Protein AF-A0A6G0Y6W3-F1 (afdb_monomer_lite)

Foldseek 3Di:
DDDDDDDDDDDDPPDDCPDDPCPVVVVVVVVVPPDDCVNPVDDDPLVVLLVVLVVVLVDQCPDPDVVSNVVSDLDDVDPPDDPDPDDDSSVSVVDD

Structure (mmCIF, N/CA/C/O backbone):
data_AF-A0A6G0Y6W3-F1
#
_entry.id   AF-A0A6G0Y6W3-F1
#
loop_
_atom_site.group_PDB
_atom_site.id
_atom_site.type_symbol
_atom_site.label_atom_id
_atom_site.label_alt_id
_atom_site.label_comp_id
_atom_site.label_asym_id
_atom_site.label_entity_id
_atom_site.label_seq_id
_atom_site.pdbx_PDB_ins_code
_atom_site.Cartn_x
_atom_site.Cartn_y
_atom_site.Cartn_z
_atom_site.occupancy
_atom_site.B_iso_or_equiv
_atom_site.auth_seq_id
_atom_site.auth_comp_id
_atom_site.auth_asym_id
_atom_site.auth_atom_id
_atom_site.pdbx_PDB_model_num
ATOM 1 N N . MET A 1 1 ? -52.736 -32.246 27.790 1.00 41.22 1 MET A N 1
ATOM 2 C CA . MET A 1 1 ? -51.565 -31.752 27.039 1.00 41.22 1 MET A CA 1
ATOM 3 C C . MET A 1 1 ? -51.028 -30.505 27.734 1.00 41.22 1 MET A C 1
ATOM 5 O O . MET A 1 1 ? -51.583 -29.441 27.491 1.00 41.22 1 MET A O 1
ATOM 9 N N . PRO A 1 2 ? -50.056 -30.614 28.658 1.00 37.75 2 PRO A N 1
ATOM 10 C CA . PRO A 1 2 ? -49.456 -29.448 29.296 1.00 37.75 2 PRO A CA 1
ATOM 11 C C . PRO A 1 2 ? -48.089 -29.101 28.686 1.00 37.75 2 PRO A C 1
ATOM 13 O O . PRO A 1 2 ? -47.239 -29.963 28.470 1.00 37.75 2 PRO A O 1
ATOM 16 N N . THR A 1 3 ? -47.911 -27.811 28.421 1.00 42.84 3 THR A N 1
ATOM 17 C CA . THR A 1 3 ? -46.677 -27.134 28.013 1.00 42.84 3 THR A CA 1
ATOM 18 C C . THR A 1 3 ? -45.688 -27.103 29.181 1.00 42.84 3 THR A C 1
ATOM 20 O O . THR A 1 3 ? -46.045 -26.645 30.264 1.00 42.84 3 THR A O 1
ATOM 23 N N . ILE A 1 4 ? -44.448 -27.556 28.979 1.00 49.38 4 ILE A N 1
ATOM 24 C CA . ILE A 1 4 ? -43.377 -27.454 29.982 1.00 49.38 4 ILE A CA 1
ATOM 25 C C . ILE A 1 4 ? -42.480 -26.271 29.605 1.00 49.38 4 ILE A C 1
ATOM 27 O O . ILE A 1 4 ? -41.753 -26.322 28.615 1.00 49.38 4 ILE A O 1
ATOM 31 N N . LEU A 1 5 ? -42.543 -25.200 30.399 1.00 43.44 5 LEU A N 1
ATOM 32 C CA . LEU A 1 5 ? -41.531 -24.145 30.417 1.00 43.44 5 LEU A CA 1
ATOM 33 C C . LEU A 1 5 ? -40.293 -24.697 31.131 1.00 43.44 5 LEU A C 1
ATOM 35 O O . LEU A 1 5 ? -40.341 -24.987 32.326 1.00 43.44 5 LEU A O 1
ATOM 39 N N . PHE A 1 6 ? -39.189 -24.855 30.405 1.00 42.22 6 PHE A N 1
ATOM 40 C CA . PHE A 1 6 ? -37.909 -25.241 30.989 1.00 42.22 6 PHE A CA 1
ATOM 41 C C . PHE A 1 6 ? -37.313 -24.027 31.718 1.00 42.22 6 PHE A C 1
ATOM 43 O O . PHE A 1 6 ? -36.675 -23.171 31.110 1.00 42.22 6 PHE A O 1
ATOM 50 N N . GLN A 1 7 ? -37.584 -23.907 33.017 1.00 42.62 7 GLN A N 1
ATOM 51 C CA . GLN A 1 7 ? -36.892 -22.962 33.892 1.00 42.62 7 GLN A CA 1
ATOM 52 C C . GLN A 1 7 ? -35.583 -23.606 34.356 1.00 42.62 7 GLN A C 1
ATOM 54 O O . GLN A 1 7 ? -35.596 -24.527 35.172 1.00 42.62 7 GLN A O 1
ATOM 59 N N . ILE A 1 8 ? -34.448 -23.136 33.832 1.00 51.88 8 ILE A N 1
ATOM 60 C CA . ILE A 1 8 ? -33.133 -23.506 34.366 1.00 51.88 8 ILE A CA 1
ATOM 61 C C . ILE A 1 8 ? -32.878 -22.635 35.595 1.00 51.88 8 ILE A C 1
ATOM 63 O O . ILE A 1 8 ? -32.474 -21.480 35.483 1.00 51.88 8 ILE A O 1
ATOM 67 N N . GLN A 1 9 ? -33.135 -23.190 36.776 1.00 44.25 9 GLN A N 1
ATOM 68 C CA . GLN A 1 9 ? -32.757 -22.578 38.044 1.00 44.25 9 GLN A CA 1
ATOM 69 C C . GLN A 1 9 ? -31.263 -22.835 38.296 1.00 44.25 9 GLN A C 1
ATOM 71 O O . GLN A 1 9 ? -30.870 -23.949 38.642 1.00 44.25 9 GLN A O 1
ATOM 76 N N . PHE A 1 10 ? -30.421 -21.810 38.135 1.00 50.28 10 PHE A N 1
ATOM 77 C CA . PHE A 1 10 ? -29.038 -21.844 38.616 1.00 50.28 10 PHE A CA 1
ATOM 78 C C . PHE A 1 10 ? -29.016 -21.449 40.097 1.00 50.28 10 PHE A C 1
ATOM 80 O O . PHE A 1 10 ? -29.273 -20.300 40.452 1.00 50.28 10 PHE A O 1
ATOM 87 N N . ASN A 1 11 ? -28.728 -22.410 40.975 1.00 46.31 11 ASN A N 1
ATOM 88 C CA . ASN A 1 11 ? -28.487 -22.131 42.389 1.00 46.31 11 ASN A CA 1
ATOM 89 C C . ASN A 1 11 ? -27.148 -21.387 42.523 1.00 46.31 11 ASN A C 1
ATOM 91 O O . ASN A 1 11 ? -26.094 -21.950 42.229 1.00 46.31 11 ASN A O 1
ATOM 95 N N . LEU A 1 12 ? -27.185 -20.126 42.959 1.00 45.09 12 LEU A N 1
ATOM 96 C CA . LEU A 1 12 ? -25.989 -19.314 43.189 1.00 45.09 12 LEU A CA 1
ATOM 97 C C . LEU A 1 12 ? -25.303 -19.756 44.488 1.00 45.09 12 LEU A C 1
ATOM 99 O O . LEU A 1 12 ? -25.691 -19.349 45.583 1.00 45.09 12 LEU A O 1
ATOM 103 N N . LEU A 1 13 ? -24.276 -20.599 44.372 1.00 51.47 13 LEU A N 1
ATOM 104 C CA . LEU A 1 13 ? -23.395 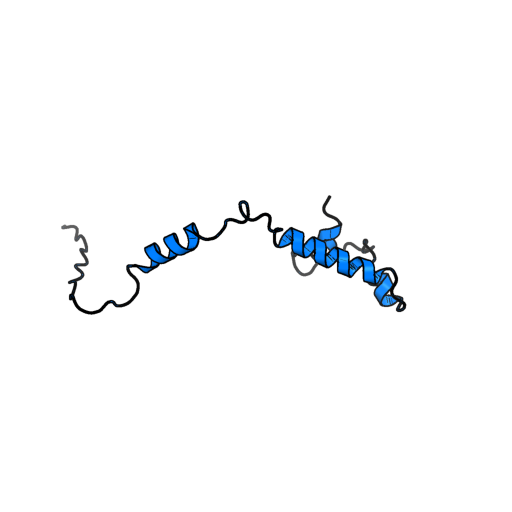-20.926 45.489 1.00 51.47 13 LEU A CA 1
ATOM 105 C C . LEU A 1 13 ? -22.437 -19.739 45.697 1.00 51.47 13 LEU A C 1
ATOM 107 O O . LEU A 1 13 ? -21.487 -19.551 44.939 1.00 51.47 13 LEU A O 1
ATOM 111 N N . ALA A 1 14 ? -22.729 -18.886 46.681 1.00 56.66 14 ALA A N 1
ATOM 112 C CA . ALA A 1 14 ? -21.902 -17.727 47.009 1.00 56.66 14 ALA A CA 1
ATOM 113 C C . ALA A 1 14 ? -20.517 -18.191 47.490 1.00 56.66 14 ALA A C 1
ATOM 115 O O . ALA A 1 14 ? -20.386 -18.716 48.594 1.00 56.66 14 ALA A O 1
ATOM 116 N N . GLY A 1 15 ? -19.481 -18.020 46.663 1.00 55.03 15 GLY A N 1
ATOM 117 C CA . GLY A 1 15 ? -18.108 -18.281 47.106 1.00 55.03 15 GLY A CA 1
ATOM 118 C C . GLY A 1 15 ? -17.019 -18.381 46.040 1.00 55.03 15 GLY A C 1
ATOM 119 O O . GLY A 1 15 ? -15.853 -18.249 46.397 1.00 55.03 15 GLY A O 1
ATOM 120 N N . VAL A 1 16 ? -17.331 -18.575 44.753 1.00 58.25 16 VAL A N 1
ATOM 121 C CA . VAL A 1 16 ? -16.288 -18.673 43.714 1.00 58.25 16 VAL A CA 1
ATOM 122 C C . VAL A 1 16 ? -16.637 -17.778 42.532 1.00 58.25 16 VAL A C 1
ATOM 124 O O . VAL A 1 16 ? -17.587 -18.047 41.804 1.00 58.25 16 VAL A O 1
ATOM 127 N N . LEU A 1 17 ? -15.847 -16.720 42.324 1.00 54.81 17 LEU A N 1
ATOM 128 C CA . LEU A 1 17 ? -15.884 -15.918 41.102 1.00 54.81 17 LEU A CA 1
ATOM 129 C C . LEU A 1 17 ? -15.260 -16.745 39.961 1.00 54.81 17 LEU A C 1
ATOM 131 O O . LEU A 1 17 ? -14.107 -16.548 39.583 1.00 54.81 17 LEU A O 1
ATOM 135 N N . GLN A 1 18 ? -16.002 -17.729 39.451 1.00 57.47 18 GLN A N 1
ATOM 136 C CA . GLN A 1 18 ? -15.694 -18.366 38.173 1.00 57.47 18 GLN A CA 1
ATOM 137 C C . GLN A 1 18 ? -15.847 -17.275 37.114 1.00 57.47 18 GLN A C 1
ATOM 139 O O . GLN A 1 18 ? -16.933 -16.732 36.933 1.00 57.47 18 GLN A O 1
ATOM 144 N N . GLY A 1 19 ? -14.736 -16.854 36.510 1.00 61.50 19 GLY A N 1
ATOM 145 C CA . GLY A 1 19 ? -14.726 -15.698 35.624 1.00 61.50 19 GLY A CA 1
ATOM 146 C C . GLY A 1 19 ? -15.794 -15.809 34.539 1.00 61.50 19 GLY A C 1
ATOM 147 O O . GLY A 1 19 ? -15.739 -16.733 33.739 1.00 61.50 19 GLY A O 1
ATOM 148 N N . SER A 1 20 ? -16.735 -14.861 34.519 1.00 61.47 20 SER A N 1
ATOM 149 C CA . SER A 1 20 ? -16.879 -13.909 33.406 1.00 61.47 20 SER A CA 1
ATOM 150 C C . SER A 1 20 ? -18.229 -13.178 33.353 1.00 61.47 20 SER A C 1
ATOM 152 O O . SER A 1 20 ? -18.472 -12.520 32.348 1.00 61.47 20 SER A O 1
ATOM 154 N N . ASP A 1 21 ? -19.100 -13.207 34.369 1.00 70.19 21 ASP A N 1
ATOM 155 C CA . ASP A 1 21 ? -20.340 -12.389 34.334 1.00 70.19 21 ASP A CA 1
ATOM 156 C C . ASP A 1 21 ? -20.037 -10.889 34.156 1.00 70.19 21 ASP A C 1
ATOM 158 O O . ASP A 1 21 ? -20.779 -10.149 33.514 1.00 70.19 21 ASP A O 1
ATOM 162 N N . LEU A 1 22 ? -18.879 -10.449 34.658 1.00 81.31 22 LEU A N 1
ATOM 163 C CA . LEU A 1 22 ? -18.361 -9.093 34.470 1.00 81.31 22 LEU A CA 1
ATOM 164 C C . LEU A 1 22 ? -17.664 -8.874 33.119 1.00 81.31 22 LEU A C 1
ATOM 166 O O . LEU A 1 22 ? -17.336 -7.738 32.791 1.00 81.31 22 LEU A O 1
ATOM 170 N N . SER A 1 23 ? -17.407 -9.914 32.323 1.00 84.25 23 SER A N 1
ATOM 171 C CA . SER A 1 23 ? -16.624 -9.792 31.087 1.00 84.25 23 SER A CA 1
ATOM 172 C C . SER A 1 23 ? -17.262 -8.859 30.053 1.00 84.25 23 SER A C 1
ATOM 174 O O . SER A 1 23 ? -16.521 -8.035 29.515 1.00 84.25 23 SER A O 1
ATOM 176 N N . PRO A 1 24 ? -18.585 -8.897 29.796 1.00 86.88 24 PRO A N 1
ATOM 177 C CA . PRO A 1 24 ? -19.219 -7.930 28.899 1.00 86.88 24 PRO A CA 1
ATOM 178 C C . PRO A 1 24 ? -19.110 -6.489 29.414 1.00 86.88 24 PRO A C 1
ATOM 180 O O . PRO A 1 24 ? -18.870 -5.568 28.638 1.00 86.88 24 PRO A O 1
ATOM 183 N N . LEU A 1 25 ? -19.235 -6.290 30.732 1.00 86.50 25 LEU A N 1
ATOM 184 C CA . LEU A 1 25 ? -19.125 -4.973 31.361 1.00 86.50 25 LEU A CA 1
ATOM 185 C C . LEU A 1 25 ? -17.703 -4.409 31.240 1.00 86.50 25 LEU A C 1
ATOM 187 O O . LEU A 1 25 ? -17.527 -3.264 30.830 1.00 86.50 25 LEU A O 1
ATOM 191 N N . LEU A 1 26 ? -16.691 -5.222 31.551 1.00 83.62 26 LEU A N 1
ATOM 192 C CA . LEU A 1 26 ? -15.283 -4.836 31.444 1.00 83.62 26 LEU A CA 1
ATOM 193 C C . LEU A 1 26 ? -14.870 -4.576 29.990 1.00 83.62 26 LEU A C 1
ATOM 195 O O . LEU A 1 26 ? -14.121 -3.636 29.742 1.00 83.62 26 LEU A O 1
ATOM 199 N N . TYR A 1 27 ? -15.379 -5.359 29.032 1.00 85.94 27 TYR A N 1
ATOM 200 C CA . TYR A 1 27 ? -15.156 -5.116 27.605 1.00 85.94 27 TYR A CA 1
ATOM 201 C C . TYR A 1 27 ? -15.736 -3.766 27.169 1.00 85.94 27 TYR A C 1
ATOM 203 O O . TYR A 1 27 ? -15.031 -2.980 26.542 1.00 85.94 27 TYR A O 1
ATOM 211 N N . ASN A 1 28 ? -16.975 -3.456 27.563 1.00 86.19 28 ASN A N 1
ATOM 212 C CA . ASN A 1 28 ? -17.606 -2.180 27.227 1.00 86.19 28 ASN A CA 1
ATOM 213 C C . ASN A 1 28 ? -16.824 -0.984 27.791 1.00 86.19 28 ASN A C 1
ATOM 215 O O . ASN A 1 28 ? -16.547 -0.060 27.033 1.00 86.19 28 ASN A O 1
ATOM 219 N N . ILE A 1 29 ? -16.412 -1.032 29.065 1.00 86.81 29 ILE A N 1
ATOM 220 C CA . ILE A 1 29 ? -15.599 0.023 29.705 1.00 86.81 29 ILE A CA 1
ATOM 221 C C . ILE A 1 29 ? -14.237 0.167 29.008 1.00 86.81 29 ILE A C 1
ATOM 223 O O . ILE A 1 29 ? -13.789 1.268 28.713 1.00 86.81 29 ILE A O 1
ATOM 227 N N . TYR A 1 30 ? -13.586 -0.951 28.680 1.00 84.94 30 TYR A N 1
ATOM 228 C CA . TYR A 1 30 ? -12.314 -0.926 27.960 1.00 84.94 30 TYR A CA 1
ATOM 229 C C . TYR A 1 30 ? -12.445 -0.278 26.574 1.00 84.94 30 TYR A C 1
ATOM 231 O O . TYR A 1 30 ? -11.605 0.528 26.181 1.00 84.94 30 TYR A O 1
ATOM 239 N N . THR A 1 31 ? -13.504 -0.610 25.829 1.00 83.56 31 THR A N 1
ATOM 240 C CA . THR A 1 31 ? -13.724 -0.060 24.483 1.00 83.56 31 THR A CA 1
ATOM 241 C C . THR A 1 31 ? -14.274 1.365 24.475 1.00 83.56 31 THR A C 1
ATOM 243 O O . THR A 1 31 ? -14.045 2.067 23.495 1.00 83.56 31 THR A O 1
ATOM 246 N N . SER A 1 32 ? -14.962 1.819 25.533 1.00 81.38 32 SER A N 1
ATOM 247 C CA . SER A 1 32 ? -15.452 3.202 25.633 1.00 81.38 32 SER A CA 1
ATOM 248 C C . SER A 1 32 ? -14.322 4.209 25.809 1.00 81.38 32 SER A C 1
ATOM 250 O O . SER A 1 32 ? -14.424 5.329 25.319 1.00 81.38 32 SER A O 1
ATOM 252 N N . ASP A 1 33 ? -13.243 3.792 26.474 1.00 76.44 33 ASP A N 1
ATOM 253 C CA . ASP A 1 33 ? -12.066 4.627 26.729 1.00 76.44 33 ASP A CA 1
ATOM 254 C C . ASP A 1 33 ? -11.017 4.522 25.608 1.00 76.44 33 ASP A C 1
ATOM 256 O O . ASP A 1 33 ? -10.014 5.243 25.611 1.00 76.44 33 ASP A O 1
ATOM 260 N N . MET A 1 34 ? -11.219 3.629 24.631 1.00 79.25 34 MET A N 1
ATOM 261 C CA . MET A 1 34 ? -10.345 3.557 23.466 1.00 79.25 34 MET A CA 1
ATOM 262 C C . MET A 1 34 ? -10.594 4.774 22.572 1.00 79.25 34 MET A C 1
ATOM 264 O O . MET A 1 34 ? -11.722 4.979 22.124 1.00 79.25 34 MET A O 1
ATOM 268 N N . PRO A 1 35 ? -9.554 5.557 22.237 1.00 70.25 35 PRO A N 1
ATOM 269 C CA . PRO A 1 35 ? -9.710 6.669 21.321 1.00 70.25 35 PRO A CA 1
ATOM 270 C C . PRO A 1 35 ? -10.170 6.129 19.969 1.00 70.25 35 PRO A C 1
ATOM 272 O O . PRO A 1 35 ? -9.429 5.434 19.266 1.00 70.25 35 PRO A O 1
ATOM 275 N N . THR A 1 36 ? -11.406 6.451 19.598 1.00 68.69 36 THR A N 1
ATOM 276 C CA . THR A 1 36 ? -11.889 6.225 18.242 1.00 68.69 36 THR A CA 1
ATOM 277 C C . THR A 1 36 ? -10.974 6.995 17.296 1.00 68.69 36 THR A C 1
ATOM 279 O O . THR A 1 36 ? -10.599 8.134 17.575 1.00 68.69 36 THR A O 1
ATOM 282 N N . SER A 1 37 ? -10.608 6.398 16.163 1.00 62.09 37 SER A N 1
ATOM 283 C CA . SER A 1 37 ? -9.656 6.961 15.188 1.00 62.09 37 SER A CA 1
ATOM 284 C C . SER A 1 37 ? -10.010 8.357 14.652 1.00 62.09 37 SER A C 1
ATOM 286 O O . SER A 1 37 ? -9.230 8.924 13.899 1.00 62.09 37 SER A O 1
ATOM 288 N N . ASN A 1 38 ? -11.183 8.894 14.994 1.00 62.53 38 ASN A N 1
ATOM 289 C CA . ASN A 1 38 ? -11.603 10.251 14.661 1.00 62.53 38 ASN A CA 1
ATOM 290 C C . ASN A 1 38 ? -11.079 11.298 15.664 1.00 62.53 38 ASN A C 1
ATOM 292 O O . ASN A 1 38 ? -10.793 12.421 15.256 1.00 62.53 38 ASN A O 1
ATOM 296 N N . ASP A 1 39 ? -10.925 10.941 16.945 1.00 65.94 39 ASP A N 1
ATOM 297 C CA . ASP A 1 39 ? -10.464 11.863 17.999 1.00 65.94 39 ASP A CA 1
ATOM 298 C C . ASP A 1 39 ? -8.938 11.984 18.018 1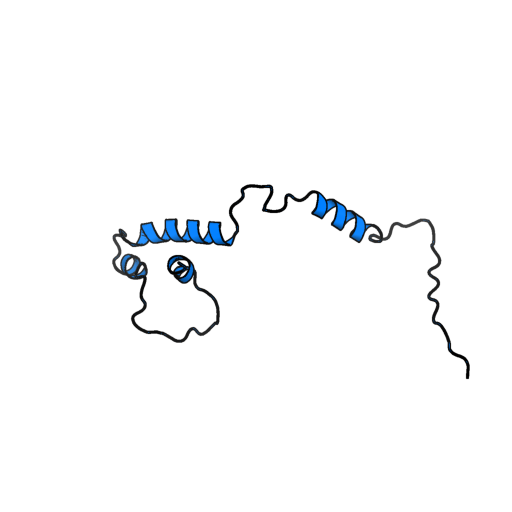.00 65.94 39 ASP A C 1
ATOM 300 O O . ASP A 1 39 ? -8.368 13.056 18.238 1.00 65.94 39 ASP A O 1
ATOM 304 N N . LEU A 1 40 ? -8.254 10.881 17.719 1.00 68.44 40 LEU A N 1
ATOM 305 C CA . LEU A 1 40 ? -6.828 10.878 17.444 1.00 68.44 40 LEU A CA 1
ATOM 306 C C . LEU A 1 40 ? -6.657 11.143 15.949 1.00 68.44 40 LEU A C 1
ATOM 308 O O . LEU A 1 40 ? -7.122 10.344 15.150 1.00 68.44 40 LEU A O 1
ATOM 312 N N . LYS A 1 41 ? -5.960 12.217 15.550 1.00 75.19 41 LYS A N 1
ATOM 313 C CA . LYS A 1 41 ? -5.595 12.526 14.144 1.00 75.19 41 LYS A CA 1
ATOM 314 C C . LYS A 1 41 ? -4.610 11.501 13.542 1.00 75.19 41 LYS A C 1
ATOM 316 O O . LYS A 1 41 ? -3.636 11.866 12.883 1.00 75.19 41 LYS A O 1
ATOM 321 N N . LEU A 1 42 ? -4.796 10.221 13.846 1.00 81.81 42 LEU A N 1
ATOM 322 C CA . LEU A 1 42 ? -3.995 9.123 13.359 1.00 81.81 42 LEU A CA 1
ATOM 323 C C . LEU A 1 42 ? -4.408 8.800 11.924 1.00 81.81 42 LEU A C 1
ATOM 325 O O . LEU A 1 42 ? -5.599 8.721 11.627 1.00 81.81 42 LEU A O 1
ATOM 329 N N . PRO A 1 43 ? -3.433 8.563 11.037 1.00 82.69 43 PRO A N 1
ATOM 330 C CA . PRO A 1 43 ? -3.739 8.086 9.705 1.00 82.69 43 PRO A CA 1
ATOM 331 C C . PRO A 1 43 ? -4.366 6.693 9.785 1.00 82.69 43 PRO A C 1
ATOM 333 O O . PRO A 1 43 ? -3.940 5.837 10.567 1.00 82.69 43 PRO A O 1
ATOM 336 N N . THR A 1 44 ? -5.342 6.439 8.920 1.00 86.81 44 THR A N 1
ATOM 337 C CA . THR A 1 44 ? -5.930 5.102 8.788 1.00 86.81 44 THR A CA 1
ATOM 338 C C . THR A 1 44 ? -4.865 4.120 8.287 1.00 86.81 44 THR A C 1
ATOM 340 O O . THR A 1 44 ? -3.961 4.499 7.538 1.00 86.81 44 THR A O 1
ATOM 343 N N . VAL A 1 45 ? -4.991 2.826 8.609 1.00 85.31 45 VAL A N 1
ATOM 344 C CA . VAL A 1 45 ? -4.091 1.764 8.104 1.00 85.31 45 VAL A CA 1
ATOM 345 C C . VAL A 1 45 ? -3.910 1.842 6.580 1.00 85.31 45 VAL A C 1
ATOM 347 O O . VAL A 1 45 ? -2.797 1.699 6.080 1.00 85.31 45 VAL A O 1
ATOM 350 N N . ASN A 1 46 ? -4.979 2.148 5.838 1.00 85.00 46 ASN A N 1
ATOM 351 C CA . ASN A 1 46 ? -4.936 2.334 4.385 1.00 85.00 46 ASN A CA 1
ATOM 352 C C . ASN A 1 46 ? -4.092 3.539 3.948 1.00 85.00 46 ASN A C 1
ATOM 354 O O . ASN A 1 46 ? -3.342 3.444 2.977 1.00 85.00 46 ASN A O 1
ATOM 358 N N . GLU A 1 47 ? -4.204 4.670 4.640 1.00 87.88 47 GLU A N 1
ATOM 359 C CA . GLU A 1 47 ? -3.419 5.871 4.341 1.00 87.88 47 GLU A CA 1
ATOM 360 C C . GLU A 1 47 ? -1.946 5.636 4.648 1.00 87.88 47 GLU A C 1
ATOM 362 O O . GLU A 1 47 ? -1.073 5.976 3.849 1.00 87.88 47 GLU A O 1
ATOM 367 N N . LEU A 1 48 ? -1.672 4.981 5.773 1.00 89.62 48 LEU A N 1
ATOM 368 C CA . LEU A 1 48 ? -0.331 4.604 6.175 1.00 89.62 48 LEU A CA 1
ATOM 369 C C . LEU A 1 48 ? 0.300 3.647 5.152 1.00 89.62 48 LEU A C 1
ATOM 371 O O . LEU A 1 48 ? 1.413 3.895 4.684 1.00 89.62 48 LEU A O 1
ATOM 375 N N . ALA A 1 49 ? -0.432 2.611 4.732 1.00 87.62 49 ALA A N 1
ATOM 376 C CA . ALA A 1 49 ? -0.003 1.675 3.696 1.00 87.62 49 ALA A CA 1
ATOM 377 C C . ALA A 1 49 ? 0.279 2.382 2.358 1.00 87.62 49 ALA A C 1
ATOM 379 O 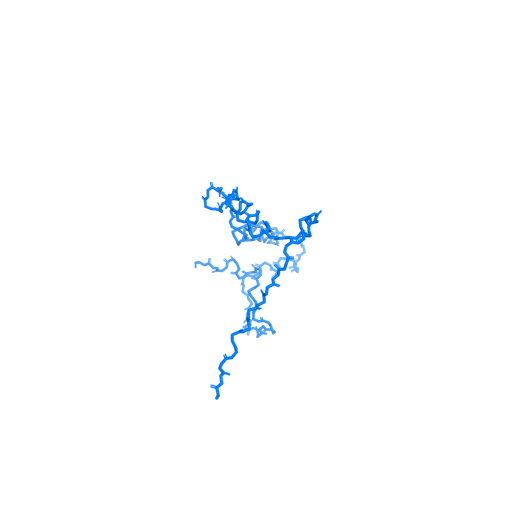O . ALA A 1 49 ? 1.338 2.165 1.763 1.00 87.62 49 ALA A O 1
ATOM 380 N N . LYS A 1 50 ? -0.610 3.291 1.923 1.00 88.81 50 LYS A N 1
ATOM 381 C CA . LYS A 1 50 ? -0.395 4.156 0.747 1.00 88.81 50 LYS A CA 1
ATOM 382 C C . LYS A 1 50 ? 0.901 4.956 0.878 1.00 88.81 50 LYS A C 1
ATOM 384 O O . LYS A 1 50 ? 1.695 5.010 -0.062 1.00 88.81 50 LYS A O 1
ATOM 389 N N . ASN A 1 51 ? 1.135 5.562 2.038 1.00 91.38 51 ASN A N 1
ATOM 390 C CA . ASN A 1 51 ? 2.283 6.432 2.264 1.00 91.38 51 ASN A CA 1
ATOM 391 C C . ASN A 1 51 ? 3.608 5.649 2.287 1.00 91.38 51 ASN A C 1
ATOM 393 O O . ASN A 1 51 ? 4.589 6.059 1.663 1.00 91.38 51 ASN A O 1
ATOM 397 N N . TYR A 1 52 ? 3.637 4.485 2.943 1.00 91.50 52 TYR A N 1
ATOM 398 C CA . TYR A 1 52 ? 4.797 3.589 2.921 1.00 91.50 52 TYR A CA 1
ATOM 399 C C . TYR A 1 52 ? 5.103 3.084 1.515 1.00 91.50 52 TYR A C 1
ATOM 401 O O . TYR A 1 52 ? 6.262 3.112 1.096 1.00 91.50 52 TYR A O 1
ATOM 409 N N . TYR A 1 53 ? 4.078 2.676 0.766 1.00 90.06 53 TYR A N 1
ATOM 410 C CA . TYR A 1 53 ? 4.276 2.198 -0.594 1.00 90.06 53 TYR A CA 1
ATOM 411 C C . TYR A 1 53 ? 4.816 3.300 -1.514 1.00 90.06 53 TYR A C 1
ATOM 413 O O . TYR A 1 53 ? 5.778 3.055 -2.236 1.00 90.06 53 TYR A O 1
ATOM 421 N N . LYS A 1 54 ? 4.307 4.539 -1.419 1.00 89.31 54 LYS A N 1
ATOM 422 C CA . LYS A 1 54 ? 4.859 5.702 -2.144 1.00 89.31 54 LYS A CA 1
ATOM 423 C C . LYS A 1 54 ? 6.347 5.921 -1.847 1.00 89.31 54 LYS A C 1
ATOM 425 O O . LYS A 1 54 ? 7.139 6.084 -2.773 1.00 89.31 54 LYS A O 1
ATOM 430 N N . LYS A 1 55 ? 6.739 5.881 -0.566 1.00 91.50 55 LYS A N 1
ATOM 431 C CA . LYS A 1 55 ? 8.145 6.026 -0.137 1.00 91.50 55 LYS A CA 1
ATOM 432 C C . LYS A 1 55 ? 9.045 4.900 -0.645 1.00 91.50 55 LYS A C 1
ATOM 434 O O . LYS A 1 55 ? 10.222 5.129 -0.900 1.00 91.50 55 LYS A O 1
ATOM 439 N N . PHE A 1 56 ? 8.525 3.681 -0.741 1.00 90.31 56 PHE A N 1
ATOM 440 C CA . PHE A 1 56 ? 9.256 2.555 -1.315 1.00 90.31 56 PHE A CA 1
ATOM 441 C C . PHE A 1 56 ? 9.388 2.698 -2.834 1.00 90.31 56 PHE A C 1
ATOM 443 O O . PHE A 1 56 ? 10.482 2.567 -3.376 1.00 90.31 56 PHE A O 1
ATOM 450 N N . HIS A 1 57 ? 8.291 3.031 -3.511 1.00 88.62 57 HIS A N 1
ATOM 451 C CA . HIS A 1 57 ? 8.222 3.126 -4.963 1.00 88.62 57 HIS A CA 1
ATOM 452 C C . HIS A 1 57 ? 9.171 4.193 -5.528 1.00 88.62 57 HIS A C 1
ATOM 454 O O . HIS A 1 57 ? 9.846 3.944 -6.525 1.00 88.62 57 HIS A O 1
ATOM 460 N N . SER A 1 58 ? 9.319 5.339 -4.853 1.00 89.38 58 SER A N 1
ATOM 461 C CA . SER A 1 58 ? 10.263 6.386 -5.271 1.00 89.38 58 SER A CA 1
ATOM 462 C C . SER A 1 58 ? 11.726 5.921 -5.296 1.00 89.38 58 SER A C 1
ATOM 464 O O . SER A 1 58 ? 12.517 6.431 -6.088 1.00 89.38 58 SER A O 1
ATOM 466 N N . LYS A 1 59 ? 12.092 4.918 -4.484 1.00 90.38 59 LYS A N 1
ATOM 467 C CA . LYS A 1 59 ? 13.445 4.338 -4.469 1.00 90.38 59 LYS A CA 1
ATOM 468 C C . LYS A 1 59 ? 13.714 3.415 -5.659 1.00 90.38 59 LYS A C 1
ATOM 470 O O . LYS A 1 59 ? 14.872 3.217 -6.010 1.00 90.38 59 LYS A O 1
ATOM 475 N N . LEU A 1 60 ? 12.673 2.854 -6.278 1.00 89.12 60 LEU A N 1
ATOM 476 C CA . LEU A 1 60 ? 12.819 1.907 -7.389 1.00 89.12 60 LEU A CA 1
ATOM 477 C C . LEU A 1 60 ? 13.219 2.605 -8.696 1.00 89.12 60 LEU A C 1
ATOM 479 O O . LEU A 1 60 ? 14.023 2.071 -9.453 1.00 89.12 60 LEU A O 1
ATOM 483 N N . ILE A 1 61 ? 12.704 3.813 -8.939 1.00 87.75 61 ILE A N 1
ATOM 484 C CA . ILE A 1 61 ? 12.856 4.549 -10.209 1.00 87.75 61 ILE A CA 1
ATOM 485 C C . ILE A 1 61 ? 14.330 4.849 -10.541 1.00 87.75 61 ILE A C 1
ATOM 487 O O . ILE A 1 61 ? 14.743 4.760 -11.699 1.00 87.75 61 ILE A O 1
ATOM 491 N N . ASN A 1 62 ? 15.132 5.169 -9.522 1.00 84.25 62 ASN A N 1
ATOM 492 C CA . ASN A 1 62 ? 16.529 5.592 -9.673 1.00 84.25 62 ASN A CA 1
ATOM 493 C C . ASN A 1 62 ? 17.537 4.498 -9.290 1.00 84.25 62 ASN A C 1
ATOM 495 O O . ASN A 1 62 ? 18.704 4.787 -9.030 1.00 84.25 62 ASN A O 1
ATOM 499 N N . HIS A 1 63 ? 17.100 3.242 -9.214 1.00 91.62 63 HIS A N 1
ATOM 500 C CA . HIS A 1 63 ? 17.973 2.154 -8.800 1.00 91.62 63 HIS A CA 1
ATOM 501 C C . HIS A 1 63 ? 18.974 1.779 -9.908 1.00 91.62 63 HIS A C 1
ATOM 503 O O . HIS A 1 63 ? 18.619 1.721 -11.084 1.00 91.62 63 HIS A O 1
ATOM 509 N N . SER A 1 64 ? 20.221 1.479 -9.529 1.00 93.25 64 SER A N 1
ATOM 510 C CA . SER A 1 64 ? 21.287 1.099 -10.473 1.00 93.25 64 SER A CA 1
ATOM 511 C C . SER A 1 64 ? 20.953 -0.184 -11.253 1.00 93.25 64 SER A C 1
ATOM 513 O O . SER A 1 64 ? 21.195 -0.269 -12.453 1.00 93.25 64 SER A O 1
ATOM 515 N N . ASN A 1 65 ? 20.336 -1.169 -10.590 1.00 91.88 65 ASN A N 1
ATOM 516 C CA . ASN A 1 65 ? 19.869 -2.399 -11.237 1.00 91.88 65 ASN A CA 1
ATOM 517 C C . ASN A 1 65 ? 18.631 -2.138 -12.136 1.00 91.88 65 ASN A C 1
ATOM 519 O O . ASN A 1 65 ? 17.580 -1.751 -11.606 1.00 91.88 65 ASN A O 1
ATOM 523 N N . PRO A 1 66 ? 18.698 -2.434 -13.450 1.00 89.50 66 PRO A N 1
ATOM 524 C CA . PRO A 1 66 ? 17.611 -2.184 -14.398 1.00 89.50 66 PRO A CA 1
ATOM 525 C C . PRO A 1 66 ? 16.354 -3.026 -14.139 1.00 89.50 66 PRO A C 1
ATOM 527 O O . PRO A 1 66 ? 15.248 -2.554 -14.387 1.00 89.50 66 PRO A O 1
ATOM 530 N N . PHE A 1 67 ? 16.477 -4.237 -13.587 1.00 86.69 67 PHE A N 1
ATOM 531 C CA . PHE A 1 67 ? 15.312 -5.057 -13.236 1.00 86.69 67 PHE A CA 1
ATOM 532 C C . PHE A 1 67 ? 14.490 -4.411 -12.120 1.00 86.69 67 PHE A C 1
ATOM 534 O O . PHE A 1 67 ? 13.262 -4.417 -12.164 1.00 86.69 67 PHE A O 1
ATOM 541 N N . ILE A 1 68 ? 15.171 -3.797 -11.149 1.00 88.00 68 ILE A N 1
ATOM 542 C CA . ILE A 1 68 ? 14.528 -3.087 -10.038 1.00 88.00 68 ILE A CA 1
ATOM 543 C C . ILE A 1 68 ? 13.846 -1.816 -10.536 1.00 88.00 68 ILE A C 1
ATOM 545 O O . ILE A 1 68 ? 12.716 -1.531 -10.143 1.00 88.00 68 ILE A O 1
ATOM 549 N N . LYS A 1 69 ? 14.481 -1.115 -11.474 1.00 88.38 69 LYS A N 1
ATOM 550 C CA . LYS A 1 69 ? 13.868 0.019 -12.160 1.00 88.38 69 LYS A CA 1
ATOM 551 C C . LYS A 1 69 ? 12.612 -0.384 -12.936 1.00 88.38 69 LYS A C 1
ATOM 553 O O . LYS A 1 69 ? 11.592 0.288 -12.815 1.00 88.38 69 LYS A O 1
ATOM 558 N N . ASN A 1 70 ? 12.633 -1.508 -13.651 1.00 85.06 70 ASN A N 1
ATOM 559 C CA . ASN A 1 70 ? 11.472 -1.997 -14.406 1.00 85.06 70 ASN A CA 1
ATOM 560 C C . ASN A 1 70 ? 10.268 -2.339 -13.506 1.00 85.06 70 ASN A C 1
ATOM 562 O O . ASN A 1 70 ? 9.126 -2.183 -13.935 1.00 85.06 70 ASN A O 1
ATOM 566 N N . MET A 1 71 ? 10.494 -2.716 -12.240 1.00 81.81 71 MET A N 1
ATOM 567 C CA . MET A 1 71 ? 9.413 -2.924 -11.262 1.00 81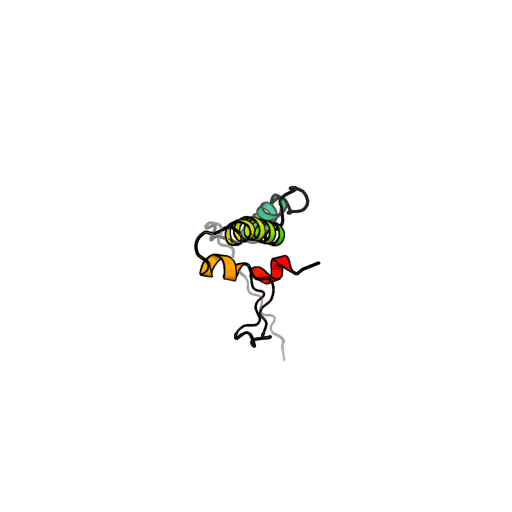.81 71 MET A CA 1
ATOM 568 C C . MET A 1 71 ? 8.659 -1.635 -10.887 1.00 81.81 71 MET A C 1
ATOM 570 O O . MET A 1 71 ? 7.557 -1.721 -10.349 1.00 81.81 71 MET A O 1
ATOM 574 N N . SER A 1 72 ? 9.214 -0.449 -11.170 1.00 81.31 72 SER A N 1
ATOM 575 C CA . SER A 1 72 ? 8.517 0.833 -10.975 1.00 81.31 72 SER A CA 1
ATOM 576 C C . SER A 1 72 ? 7.447 1.130 -12.036 1.00 81.31 72 SER A C 1
ATOM 578 O O . SER A 1 72 ? 6.708 2.099 -11.889 1.00 81.31 72 SER A O 1
ATOM 580 N N . SER A 1 73 ? 7.321 0.312 -13.089 1.00 77.75 73 SER A N 1
ATOM 581 C CA . SER A 1 73 ? 6.300 0.528 -14.119 1.00 77.75 73 SER A CA 1
ATOM 582 C C . SER A 1 73 ? 4.885 0.501 -13.526 1.00 77.75 73 SER A C 1
ATOM 584 O O . SER A 1 73 ? 4.488 -0.462 -12.866 1.00 77.75 73 SER A O 1
ATOM 586 N N . LEU A 1 74 ? 4.101 1.549 -13.798 1.00 70.69 74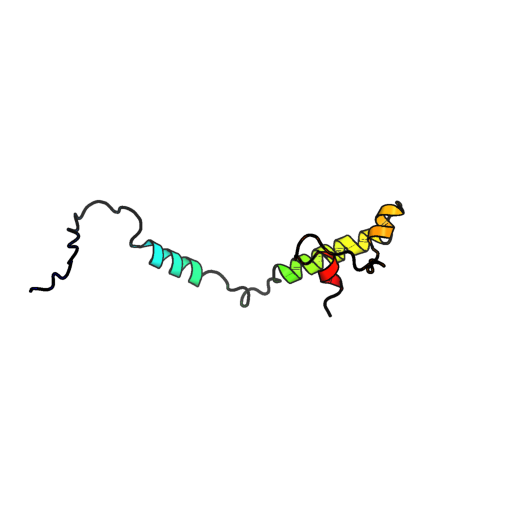 LEU A N 1
ATOM 587 C CA . LEU A 1 74 ? 2.706 1.667 -13.352 1.00 70.69 74 LEU A CA 1
ATOM 588 C C . LEU A 1 74 ? 1.750 0.795 -14.182 1.00 70.69 74 LEU A C 1
ATOM 590 O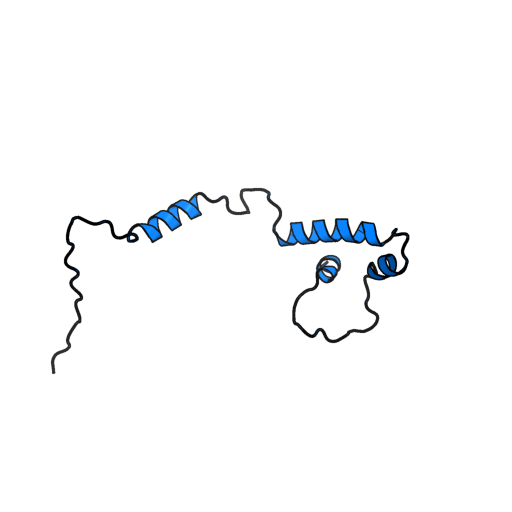 O . LEU A 1 74 ? 0.658 0.447 -13.728 1.00 70.69 74 LEU A O 1
ATOM 594 N N . THR A 1 75 ? 2.165 0.396 -15.382 1.00 65.31 75 THR A N 1
ATOM 595 C CA . THR A 1 75 ? 1.342 -0.338 -16.342 1.00 65.31 75 THR A CA 1
ATOM 596 C C . THR A 1 75 ? 1.928 -1.727 -16.587 1.00 65.31 75 THR A C 1
ATOM 598 O O . THR A 1 75 ? 3.093 -1.885 -16.954 1.00 65.31 75 THR A O 1
ATOM 601 N N . LEU A 1 76 ? 1.106 -2.759 -16.363 1.00 63.03 76 LEU A N 1
ATOM 602 C CA . LEU A 1 76 ? 1.345 -4.074 -16.950 1.00 63.03 76 LEU A CA 1
ATOM 603 C C . LEU A 1 76 ? 0.694 -4.033 -18.338 1.00 63.03 76 LEU A C 1
ATOM 605 O O . LEU A 1 76 ? -0.507 -3.776 -18.411 1.00 63.03 76 LEU A O 1
ATOM 609 N N . PRO A 1 77 ? 1.442 -4.253 -19.433 1.00 56.06 77 PRO A N 1
ATOM 610 C CA . PRO A 1 77 ? 0.897 -4.168 -20.790 1.00 56.06 77 PRO A CA 1
ATOM 611 C C . PRO A 1 77 ? -0.120 -5.275 -21.104 1.00 56.06 77 PRO A C 1
ATOM 613 O O . PRO A 1 77 ? -0.809 -5.211 -22.115 1.00 56.06 77 PRO A O 1
ATOM 616 N N . LEU A 1 78 ? -0.247 -6.276 -20.231 1.00 56.06 78 LEU A N 1
ATOM 617 C CA . LEU A 1 78 ? -1.250 -7.325 -20.316 1.00 56.06 78 LEU A CA 1
ATOM 618 C C . LEU A 1 78 ? -2.138 -7.265 -19.074 1.00 56.06 78 LEU A C 1
ATOM 620 O O . LEU A 1 78 ? -1.644 -7.279 -17.945 1.00 56.06 78 LEU A O 1
ATOM 624 N N . ASN A 1 79 ? -3.452 -7.269 -19.289 1.00 65.44 79 ASN A N 1
ATOM 625 C CA . ASN A 1 79 ? -4.446 -7.525 -18.253 1.00 65.44 79 ASN A CA 1
ATOM 626 C C . ASN A 1 79 ? -4.379 -9.009 -17.842 1.00 65.44 79 ASN A C 1
ATOM 628 O O . ASN A 1 79 ? -5.248 -9.807 -18.192 1.00 65.44 79 ASN A O 1
ATOM 632 N N . ILE A 1 80 ? -3.279 -9.404 -17.193 1.00 73.88 80 ILE A N 1
ATOM 633 C CA . ILE A 1 80 ? -3.046 -10.786 -16.777 1.00 73.88 80 ILE A CA 1
ATOM 634 C C . ILE A 1 80 ? -4.109 -11.128 -15.727 1.00 73.88 80 ILE A C 1
ATOM 636 O O . ILE A 1 80 ? -4.217 -10.410 -14.726 1.00 73.88 80 ILE A O 1
ATOM 640 N N . PRO A 1 81 ? -4.889 -12.206 -15.919 1.00 72.50 81 PRO A N 1
ATOM 641 C CA . PRO A 1 81 ? -5.890 -12.602 -14.946 1.00 72.50 81 PRO A CA 1
ATOM 642 C C . PRO A 1 81 ? -5.208 -12.895 -13.610 1.00 72.50 81 PRO A C 1
ATOM 644 O O . PRO A 1 81 ? -4.313 -13.737 -13.506 1.00 72.50 81 PRO A O 1
ATOM 647 N N . GLN A 1 82 ? -5.620 -12.175 -12.570 1.00 74.94 82 GLN A N 1
ATOM 648 C CA . GLN A 1 82 ? -5.093 -12.405 -11.235 1.00 74.94 82 GLN A CA 1
ATOM 649 C C . GLN A 1 82 ? -5.681 -13.698 -10.680 1.00 74.94 82 GLN A C 1
ATOM 651 O O . GLN A 1 82 ? -6.898 -13.875 -10.637 1.00 74.94 82 GLN A O 1
ATOM 656 N N . ARG A 1 83 ? -4.813 -14.585 -10.181 1.00 81.94 83 ARG A N 1
ATOM 657 C CA . ARG A 1 83 ? -5.240 -15.828 -9.517 1.00 81.94 83 ARG A CA 1
ATOM 658 C C . ARG A 1 83 ? -6.171 -15.563 -8.330 1.00 81.94 83 ARG A C 1
ATOM 660 O O . ARG A 1 83 ? -7.013 -16.391 -8.006 1.00 81.94 83 ARG A O 1
ATOM 667 N N . LEU A 1 84 ? -5.985 -14.430 -7.651 1.00 82.31 84 LEU A N 1
ATOM 668 C CA . LEU A 1 84 ? -6.709 -14.057 -6.442 1.00 82.31 84 LEU A CA 1
ATOM 669 C C . LEU A 1 84 ? -7.376 -12.697 -6.631 1.00 82.31 84 LEU A C 1
ATOM 671 O O . LEU A 1 84 ? -6.737 -11.761 -7.098 1.00 82.31 84 LEU A O 1
ATOM 675 N N . LYS A 1 85 ? -8.628 -12.575 -6.180 1.00 80.25 85 LYS A N 1
ATOM 676 C CA . LYS A 1 85 ? -9.356 -11.301 -6.100 1.00 80.25 85 LYS A CA 1
ATOM 677 C C . LYS A 1 85 ? -8.859 -10.487 -4.897 1.00 80.25 85 LYS A C 1
ATOM 679 O O . LYS A 1 85 ? -9.539 -10.406 -3.879 1.00 80.25 85 LYS A O 1
ATOM 684 N N . ARG A 1 86 ? -7.631 -9.969 -4.966 1.00 77.38 86 ARG A N 1
ATOM 685 C CA . ARG A 1 86 ? -7.030 -9.121 -3.925 1.00 77.38 86 ARG A CA 1
ATOM 686 C C . ARG A 1 86 ? -6.397 -7.896 -4.565 1.00 77.38 86 ARG A C 1
ATOM 688 O O . ARG A 1 86 ? -5.674 -8.041 -5.540 1.00 77.38 86 ARG A O 1
ATOM 695 N N . ASN A 1 87 ? -6.609 -6.729 -3.965 1.00 76.81 87 ASN A N 1
ATOM 696 C CA . ASN A 1 87 ? -5.935 -5.502 -4.383 1.00 76.81 87 ASN A CA 1
ATOM 697 C C . ASN A 1 87 ? -4.436 -5.637 -4.093 1.00 76.81 87 ASN A C 1
ATOM 699 O O . ASN A 1 87 ? -4.045 -6.009 -2.983 1.00 76.81 87 ASN A O 1
ATOM 703 N N . TRP A 1 88 ? -3.589 -5.366 -5.080 1.00 78.62 88 TRP A N 1
ATOM 704 C CA . TRP A 1 88 ? -2.141 -5.372 -4.892 1.00 78.62 88 TRP A CA 1
ATOM 705 C C . TRP A 1 88 ? -1.680 -4.014 -4.371 1.00 78.62 88 TRP A C 1
ATOM 707 O O . TRP A 1 88 ? -2.321 -2.989 -4.591 1.00 78.62 88 TRP A O 1
ATOM 717 N N . ALA A 1 89 ? -0.511 -3.982 -3.728 1.00 78.25 89 ALA A N 1
ATOM 718 C CA . ALA A 1 89 ? 0.062 -2.739 -3.210 1.00 78.25 89 ALA A CA 1
ATOM 719 C C . ALA A 1 89 ? 0.220 -1.650 -4.294 1.00 78.25 89 ALA A C 1
ATOM 721 O O . ALA A 1 89 ? 0.042 -0.473 -4.007 1.00 78.25 89 ALA A O 1
ATOM 722 N N . ARG A 1 90 ? 0.474 -2.036 -5.553 1.00 77.75 90 ARG A N 1
ATOM 723 C CA . ARG A 1 90 ? 0.526 -1.122 -6.712 1.00 77.75 90 ARG A CA 1
ATOM 724 C C . ARG A 1 90 ? -0.796 -0.410 -7.002 1.00 77.75 90 ARG A C 1
ATOM 726 O O . ARG A 1 90 ? -0.782 0.742 -7.421 1.00 77.75 90 ARG A O 1
ATOM 733 N N . ASP A 1 91 ? -1.926 -1.063 -6.740 1.00 78.81 91 ASP A N 1
ATOM 734 C CA . ASP A 1 91 ? -3.250 -0.506 -7.029 1.00 78.81 91 ASP A CA 1
ATOM 735 C C . ASP A 1 91 ? -3.557 0.669 -6.080 1.00 78.81 91 ASP A C 1
ATOM 737 O O . ASP A 1 91 ? -4.332 1.563 -6.412 1.00 78.81 91 ASP A O 1
ATOM 741 N N . LEU A 1 92 ? -2.853 0.738 -4.940 1.00 77.69 92 LEU A N 1
ATOM 742 C CA . LEU A 1 92 ? -2.899 1.860 -4.000 1.00 77.69 92 LEU A CA 1
ATOM 743 C C . LEU A 1 92 ? -2.343 3.174 -4.584 1.00 77.69 92 LEU A C 1
ATOM 745 O O . LEU A 1 92 ? -2.612 4.231 -4.013 1.00 77.69 92 LEU A O 1
ATOM 749 N N . LEU A 1 93 ? -1.571 3.127 -5.682 1.00 71.62 93 LEU A N 1
ATOM 750 C CA . LEU A 1 93 ? -1.072 4.319 -6.387 1.00 71.62 93 LEU A CA 1
ATOM 751 C C . LEU A 1 93 ? -2.036 4.851 -7.452 1.00 71.62 93 LEU A C 1
ATOM 753 O O . LEU A 1 93 ? -1.950 6.027 -7.784 1.00 71.62 93 LEU A O 1
ATOM 757 N N . ILE A 1 94 ? -2.912 4.000 -7.996 1.00 68.06 94 ILE A N 1
ATOM 758 C CA . ILE A 1 94 ? -3.777 4.314 -9.151 1.00 68.06 94 ILE A CA 1
ATOM 759 C C . ILE A 1 94 ? -5.123 4.913 -8.701 1.00 68.06 94 ILE A C 1
ATOM 761 O O . ILE A 1 94 ? -5.855 5.489 -9.499 1.00 68.06 94 ILE A O 1
ATOM 765 N N . GLN A 1 95 ? -5.444 4.802 -7.413 1.00 55.38 95 GLN A N 1
ATOM 766 C CA . GLN A 1 95 ? -6.699 5.263 -6.829 1.00 55.38 95 GLN A CA 1
ATOM 767 C C . GLN A 1 95 ? -6.732 6.805 -6.735 1.00 55.38 95 GLN A C 1
ATOM 769 O O . GLN A 1 95 ? -6.240 7.371 -5.754 1.00 55.38 95 GLN A O 1
ATOM 774 N N . ILE A 1 96 ? -7.263 7.447 -7.786 1.00 41.75 96 ILE A N 1
ATOM 775 C CA . ILE A 1 96 ? -7.768 8.835 -7.801 1.00 41.75 96 ILE A CA 1
ATOM 776 C C . ILE A 1 96 ? -9.126 8.862 -7.103 1.00 41.75 96 ILE A C 1
ATOM 778 O O . ILE A 1 96 ? -9.933 7.942 -7.377 1.00 41.75 96 ILE A O 1
#

Sequence (96 aa):
MPTILFQIQFNLLAGVLQGSDLSPLLYNIYTSDMPTSNDLKLPTVNELAKNYYKKFHSKLINHSNPFIKNMSSLTLPLNIPQRLKRNWARDLLIQI

Organism: Aphis craccivora (NCBI:txid307492)

pLDDT: mean 73.47, std 15.66, range [37.75, 93.25]

Secondary structure (DSSP, 8-state):
-------------TT---S-TTHHHHHHHHHHSS--TTTS-PPPHHHHHHHHHHHHHHHHHT-SSHHHHHTT-S--SS-PPPSS----TTHHHH--

Radius of gyration: 27.74 Å; chains: 1; bounding box: 73×44×68 Å